Protein AF-A0A0E2DBX9-F1 (afdb_monomer)

Mean predicted aligned error: 3.69 Å

Solvent-accessible surface area (backbone atoms only — not comparable to full-atom values): 4057 Å² total; per-residue (Å²): 128,80,87,43,70,70,58,47,56,49,50,55,50,41,53,76,72,66,55,54,67,68,60,53,51,52,49,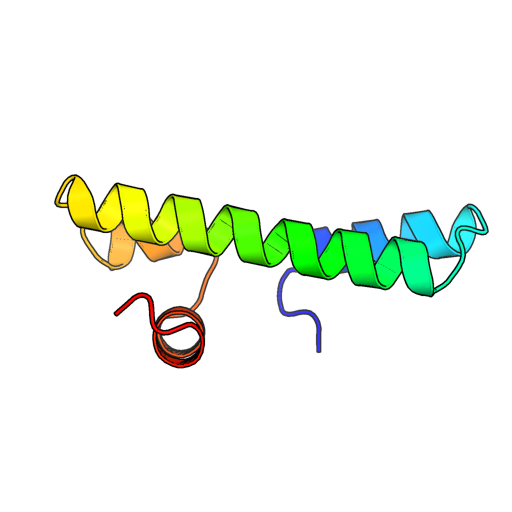55,49,52,54,52,51,53,43,52,50,52,44,45,50,41,49,74,73,67,50,51,69,69,57,42,30,67,76,60,69,50,51,73,66,55,38,43,76,71,65,67,96

Organism: NCBI:txid1049938

Structure (mmCIF, N/CA/C/O backbone):
data_AF-A0A0E2DBX9-F1
#
_entry.id   AF-A0A0E2DBX9-F1
#
loop_
_atom_site.group_PDB
_atom_site.id
_atom_site.type_symbol
_atom_site.label_atom_id
_atom_site.label_alt_id
_atom_site.label_comp_id
_atom_site.label_asym_id
_atom_site.label_entity_id
_atom_site.label_seq_id
_atom_site.pdbx_PDB_ins_code
_atom_site.Cartn_x
_atom_site.Cartn_y
_atom_site.Cartn_z
_atom_site.occupancy
_atom_site.B_iso_or_equiv
_atom_site.auth_seq_id
_atom_site.auth_comp_id
_atom_site.auth_asym_id
_atom_site.auth_atom_id
_atom_site.pdbx_PDB_model_num
ATOM 1 N N . MET A 1 1 ? 9.983 -11.878 -0.887 1.00 45.16 1 MET A N 1
ATOM 2 C CA . MET A 1 1 ? 9.177 -12.338 -2.036 1.00 45.16 1 MET A CA 1
ATOM 3 C C . MET A 1 1 ? 8.104 -11.291 -2.241 1.00 45.16 1 MET A C 1
ATOM 5 O O . MET A 1 1 ? 7.427 -10.986 -1.266 1.00 45.16 1 MET A O 1
ATOM 9 N N . ILE A 1 2 ? 8.041 -10.658 -3.413 1.00 52.97 2 ILE A N 1
ATOM 10 C CA . ILE A 1 2 ? 6.986 -9.689 -3.732 1.00 52.97 2 ILE A CA 1
ATOM 11 C C . ILE A 1 2 ? 5.664 -10.460 -3.667 1.00 52.97 2 ILE A C 1
ATOM 13 O O . ILE A 1 2 ? 5.506 -11.449 -4.366 1.00 52.97 2 ILE A O 1
ATOM 17 N N . GLN A 1 3 ? 4.770 -10.098 -2.747 1.00 62.84 3 GLN A N 1
ATOM 18 C CA . GLN A 1 3 ? 3.556 -10.886 -2.476 1.00 62.84 3 GLN A CA 1
ATOM 19 C C . GLN A 1 3 ? 2.376 -10.504 -3.380 1.00 62.84 3 GLN A C 1
ATOM 21 O O . GLN A 1 3 ? 1.307 -11.094 -3.277 1.00 62.84 3 GLN A O 1
ATOM 26 N N . SER A 1 4 ? 2.578 -9.525 -4.266 1.00 77.62 4 SER A N 1
ATOM 27 C CA . SER A 1 4 ? 1.614 -9.104 -5.280 1.00 77.62 4 SER A CA 1
ATOM 28 C C . SER A 1 4 ? 2.065 -9.622 -6.645 1.00 77.62 4 SER A C 1
ATOM 30 O O . SER A 1 4 ? 3.065 -9.140 -7.179 1.00 77.62 4 SER A O 1
ATOM 32 N N . GLU A 1 5 ? 1.322 -10.577 -7.214 1.00 81.94 5 GLU A N 1
ATOM 33 C CA . GLU A 1 5 ? 1.565 -11.104 -8.569 1.00 81.94 5 GLU A CA 1
ATOM 34 C C . GLU A 1 5 ? 1.606 -9.974 -9.612 1.00 81.94 5 GLU A C 1
ATOM 36 O O . GLU A 1 5 ? 2.432 -9.982 -10.523 1.00 81.94 5 GLU A O 1
ATOM 41 N N . GLU A 1 6 ? 0.768 -8.948 -9.439 1.00 84.81 6 GLU A N 1
ATOM 42 C CA . GLU A 1 6 ? 0.740 -7.765 -10.301 1.00 84.81 6 GLU A CA 1
ATOM 43 C C . GLU A 1 6 ? 2.064 -6.983 -10.248 1.00 84.81 6 GLU A C 1
ATOM 45 O O . GLU A 1 6 ? 2.612 -6.609 -11.289 1.00 84.81 6 GLU A O 1
ATOM 50 N N . LEU A 1 7 ? 2.607 -6.762 -9.043 1.00 89.31 7 LEU A N 1
ATOM 51 C CA . LEU A 1 7 ? 3.872 -6.046 -8.878 1.00 89.31 7 LEU A CA 1
ATOM 52 C C . LEU A 1 7 ? 5.043 -6.860 -9.435 1.00 89.31 7 LEU A C 1
ATOM 54 O O . LEU A 1 7 ? 5.936 -6.285 -10.051 1.00 89.31 7 LEU A O 1
ATOM 58 N N . GLU A 1 8 ? 5.034 -8.183 -9.270 1.00 90.19 8 GLU A N 1
ATOM 59 C CA . GLU A 1 8 ? 6.070 -9.057 -9.826 1.00 90.19 8 GLU A CA 1
ATOM 60 C C . GLU A 1 8 ? 6.094 -9.007 -11.359 1.00 90.19 8 GLU A C 1
ATOM 62 O O . GLU A 1 8 ? 7.152 -8.781 -11.951 1.00 90.19 8 GLU A O 1
ATOM 67 N N . VAL A 1 9 ? 4.931 -9.125 -12.012 1.00 93.25 9 VAL A N 1
ATOM 68 C CA . VAL A 1 9 ? 4.818 -8.975 -13.473 1.00 93.25 9 VAL A CA 1
ATOM 69 C C . VAL A 1 9 ? 5.341 -7.609 -13.915 1.00 93.25 9 VAL A C 1
ATOM 71 O O . VAL A 1 9 ? 6.053 -7.509 -14.920 1.00 93.25 9 VAL A O 1
ATOM 74 N N . LYS A 1 10 ? 5.037 -6.551 -13.152 1.00 93.88 10 LYS A N 1
ATOM 75 C CA . LYS A 1 10 ? 5.502 -5.203 -13.470 1.00 93.88 10 LYS A CA 1
ATOM 76 C C . LYS A 1 10 ? 7.013 -5.051 -13.331 1.00 93.88 10 LYS A C 1
ATOM 78 O O . LYS A 1 10 ? 7.643 -4.474 -14.214 1.00 93.88 10 LYS A O 1
ATOM 83 N N . VAL A 1 11 ? 7.599 -5.588 -12.264 1.00 94.12 11 VAL A N 1
ATOM 84 C CA . VAL A 1 11 ? 9.052 -5.588 -12.046 1.00 94.12 11 VAL A CA 1
ATOM 85 C C . VAL A 1 11 ? 9.759 -6.326 -13.182 1.00 94.12 11 VAL A C 1
ATOM 87 O O . VAL A 1 11 ? 10.658 -5.755 -13.794 1.00 94.12 11 VAL A O 1
ATOM 90 N N . GLN A 1 12 ? 9.283 -7.513 -13.568 1.00 94.69 12 GLN A N 1
ATOM 91 C CA . GLN A 1 12 ? 9.841 -8.257 -14.705 1.00 94.69 12 GLN A CA 1
ATOM 92 C C . GLN A 1 12 ? 9.753 -7.475 -16.029 1.00 94.69 12 GLN A C 1
ATOM 94 O O . GLN A 1 12 ? 10.640 -7.569 -16.879 1.00 94.69 12 GLN A O 1
ATOM 99 N N . GLU A 1 13 ? 8.682 -6.703 -16.246 1.00 96.38 13 GLU A N 1
ATOM 100 C CA . GLU A 1 13 ? 8.553 -5.822 -17.413 1.00 96.38 13 GLU A CA 1
ATOM 101 C C . GLU A 1 13 ? 9.617 -4.711 -17.403 1.00 96.38 13 GLU A C 1
ATOM 103 O O . GLU A 1 13 ? 10.229 -4.431 -18.437 1.00 96.38 13 GLU A O 1
ATOM 108 N N . LEU A 1 14 ? 9.851 -4.084 -16.245 1.00 95.94 14 LEU A N 1
ATOM 109 C CA . LEU A 1 14 ? 10.855 -3.030 -16.076 1.00 95.94 14 LEU A CA 1
ATOM 110 C C . LEU A 1 14 ? 12.279 -3.567 -16.274 1.00 95.94 14 LEU A C 1
ATOM 112 O O . LEU A 1 14 ? 13.075 -2.943 -16.978 1.00 95.94 14 LEU A O 1
ATOM 116 N N . GLU A 1 15 ? 12.578 -4.755 -15.750 1.00 94.94 15 GLU A N 1
ATOM 117 C CA . GLU A 1 15 ? 13.854 -5.439 -15.982 1.00 94.94 15 GLU A CA 1
ATOM 118 C C . GLU A 1 15 ? 14.079 -5.711 -17.476 1.00 94.94 15 GLU A C 1
ATOM 120 O O . GLU A 1 15 ? 15.129 -5.368 -18.022 1.00 94.94 15 GLU A O 1
ATOM 125 N N . LYS A 1 16 ? 13.070 -6.244 -18.184 1.00 97.19 16 LYS A N 1
ATOM 126 C CA . LYS A 1 16 ? 13.141 -6.504 -19.638 1.00 97.19 16 LYS A CA 1
ATOM 127 C C . LYS A 1 16 ? 13.334 -5.235 -20.469 1.00 97.19 16 LYS A C 1
ATOM 129 O O . LYS A 1 16 ? 13.942 -5.294 -21.535 1.00 97.19 16 LYS A O 1
ATOM 134 N N . LYS A 1 17 ? 12.823 -4.094 -20.000 1.00 97.44 17 LYS A N 1
ATOM 135 C CA . LYS A 1 17 ? 13.022 -2.778 -20.628 1.00 97.44 17 LYS A CA 1
ATOM 136 C C . LYS A 1 17 ? 14.392 -2.161 -20.321 1.00 97.44 17 LYS A C 1
ATOM 138 O O . LYS A 1 17 ? 14.716 -1.124 -20.894 1.00 97.44 17 LYS A O 1
ATOM 143 N N . GLY A 1 18 ? 15.193 -2.784 -19.455 1.00 96.81 18 GLY A N 1
ATOM 144 C CA . GLY A 1 18 ? 16.527 -2.312 -19.095 1.00 96.81 18 GLY A CA 1
ATOM 145 C C . GLY A 1 18 ? 16.527 -1.145 -18.107 1.00 96.81 18 GLY A C 1
ATOM 146 O O . GLY A 1 18 ? 17.495 -0.385 -18.077 1.00 96.81 18 GLY A O 1
ATOM 147 N N . TYR A 1 19 ? 15.464 -0.973 -17.311 1.00 97.44 19 TYR A N 1
ATOM 148 C CA . TYR A 1 19 ? 15.503 -0.028 -16.193 1.00 97.44 19 TYR A CA 1
ATOM 149 C C . TYR A 1 19 ? 16.527 -0.491 -15.153 1.00 97.44 19 TYR A C 1
ATOM 151 O O . TYR A 1 19 ? 16.704 -1.686 -14.918 1.00 97.44 19 TYR A O 1
ATOM 159 N N . ASN A 1 20 ? 17.227 0.462 -14.539 1.00 95.75 20 ASN A N 1
ATOM 160 C CA . ASN A 1 20 ? 18.218 0.142 -13.518 1.00 95.75 20 ASN A CA 1
ATOM 161 C C . ASN A 1 20 ? 17.550 -0.306 -12.205 1.00 95.75 20 ASN A C 1
ATOM 163 O O . ASN A 1 20 ? 16.388 0.005 -11.944 1.00 95.75 20 ASN A O 1
ATOM 167 N N . LEU A 1 21 ? 18.319 -1.014 -11.373 1.00 93.75 21 LEU A N 1
ATOM 168 C CA . LEU A 1 21 ? 17.841 -1.554 -10.099 1.00 93.75 21 LEU A CA 1
ATOM 169 C C . LEU A 1 21 ? 17.281 -0.465 -9.174 1.00 93.75 21 LEU A C 1
ATOM 171 O O . LEU A 1 21 ? 16.210 -0.657 -8.616 1.00 93.75 21 LEU A O 1
ATOM 175 N N . LEU A 1 22 ? 17.953 0.688 -9.077 1.00 95.69 22 LEU A N 1
ATOM 176 C CA . LEU A 1 22 ? 17.523 1.797 -8.219 1.00 95.69 22 LEU A CA 1
ATOM 177 C C . LEU A 1 22 ? 16.106 2.272 -8.570 1.00 95.69 22 LEU A C 1
ATOM 179 O O . LEU A 1 22 ? 15.270 2.434 -7.691 1.00 95.69 22 LEU A O 1
ATOM 183 N N . TYR A 1 23 ? 15.810 2.429 -9.861 1.00 96.00 23 TYR A N 1
ATOM 184 C CA . TYR A 1 23 ? 14.479 2.809 -10.329 1.00 96.00 23 TYR A CA 1
ATOM 185 C C . TYR A 1 23 ? 13.420 1.763 -9.968 1.00 96.00 23 TYR A C 1
ATOM 187 O O . TYR A 1 23 ? 12.305 2.108 -9.583 1.00 96.00 23 TYR A O 1
ATOM 195 N N . ILE A 1 24 ? 13.753 0.480 -10.115 1.00 94.56 24 ILE A N 1
ATOM 196 C CA . ILE A 1 24 ? 12.840 -0.623 -9.804 1.00 94.56 24 ILE A CA 1
ATOM 197 C C . ILE A 1 24 ? 12.579 -0.689 -8.294 1.00 94.56 24 ILE A C 1
ATOM 199 O O . ILE A 1 24 ? 11.433 -0.860 -7.885 1.00 94.56 24 ILE A O 1
ATOM 203 N N . GLU A 1 25 ? 13.609 -0.508 -7.467 1.00 93.56 25 GLU A N 1
ATOM 204 C CA . GLU A 1 25 ? 13.484 -0.441 -6.008 1.00 93.56 25 GLU A CA 1
ATOM 205 C C . GLU A 1 25 ? 12.618 0.745 -5.569 1.00 93.56 25 GLU A C 1
ATOM 207 O O . GLU A 1 25 ? 11.685 0.559 -4.785 1.00 93.56 25 GLU A O 1
ATOM 212 N N . ASP A 1 26 ? 12.858 1.935 -6.126 1.00 95.69 26 ASP A N 1
ATOM 213 C CA . ASP A 1 26 ? 12.047 3.128 -5.861 1.00 95.69 26 ASP A CA 1
ATOM 214 C C . ASP A 1 26 ? 10.585 2.921 -6.283 1.00 95.69 26 ASP A C 1
ATOM 216 O O . ASP A 1 26 ? 9.661 3.288 -5.553 1.00 95.69 26 ASP A O 1
ATOM 220 N N . TYR A 1 27 ? 10.353 2.281 -7.433 1.00 94.31 27 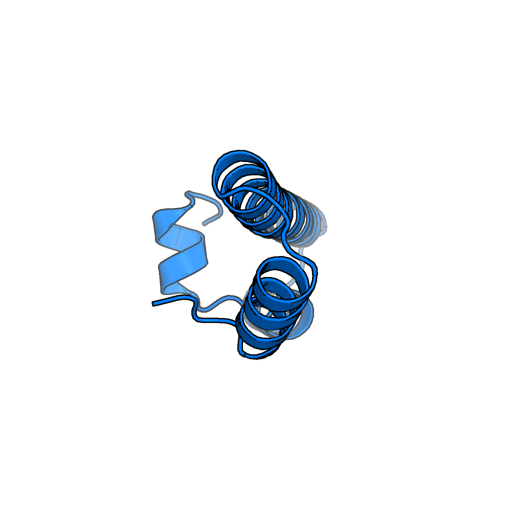TYR A N 1
ATOM 221 C CA . TYR A 1 27 ? 9.012 1.945 -7.908 1.00 94.31 27 TYR A CA 1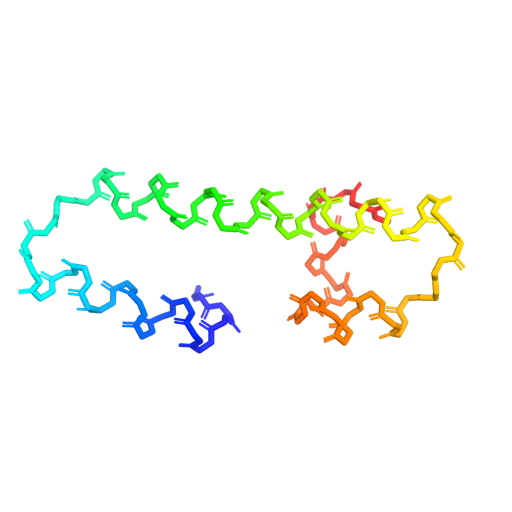
ATOM 222 C C . TYR A 1 27 ? 8.285 0.992 -6.951 1.00 94.31 27 TYR A C 1
ATOM 224 O O . TYR A 1 27 ? 7.137 1.238 -6.576 1.00 94.31 27 TYR A O 1
ATOM 232 N N . VAL A 1 28 ? 8.956 -0.085 -6.532 1.00 92.94 28 VAL A N 1
ATOM 233 C CA . VAL A 1 28 ? 8.410 -1.060 -5.579 1.00 92.94 28 VAL A CA 1
ATOM 234 C C . VAL A 1 28 ? 8.083 -0.380 -4.253 1.00 92.94 28 VAL A C 1
ATOM 236 O O . VAL A 1 28 ? 7.001 -0.591 -3.707 1.00 92.94 28 VAL A O 1
ATOM 239 N N . LYS A 1 29 ? 8.978 0.474 -3.754 1.00 91.94 29 LYS A N 1
ATOM 240 C CA . LYS A 1 29 ? 8.762 1.222 -2.517 1.00 91.94 29 LYS A CA 1
ATOM 241 C C . LYS A 1 29 ? 7.532 2.127 -2.615 1.00 91.94 29 LYS A C 1
ATOM 243 O O . LYS A 1 29 ? 6.651 2.036 -1.762 1.00 91.94 29 LYS A O 1
ATOM 248 N N . GLY A 1 30 ? 7.429 2.923 -3.680 1.00 93.44 30 GLY A N 1
ATOM 249 C CA . GLY A 1 30 ? 6.288 3.813 -3.905 1.00 93.44 30 GLY A CA 1
ATOM 250 C C . GLY A 1 30 ? 4.955 3.067 -4.038 1.00 93.44 30 GLY A C 1
ATOM 251 O O . GLY A 1 30 ? 3.935 3.532 -3.532 1.00 93.44 30 GLY A O 1
ATOM 252 N N . TYR A 1 31 ? 4.954 1.879 -4.653 1.00 92.62 31 TYR A N 1
ATOM 253 C CA . TYR A 1 31 ? 3.761 1.028 -4.737 1.00 92.62 31 TYR A CA 1
ATOM 254 C C . TYR A 1 31 ? 3.239 0.630 -3.348 1.00 92.62 31 TYR A C 1
ATOM 256 O O . TYR A 1 31 ? 2.037 0.718 -3.086 1.00 92.62 31 TYR A O 1
ATOM 264 N N . PHE A 1 32 ? 4.130 0.218 -2.442 1.00 90.88 32 PHE A N 1
ATOM 265 C CA . PHE A 1 32 ? 3.740 -0.147 -1.080 1.00 90.88 32 PHE A CA 1
ATOM 266 C C . PHE A 1 32 ? 3.352 1.072 -0.238 1.00 90.88 32 PHE A C 1
ATOM 268 O O . PHE A 1 32 ? 2.342 1.010 0.461 1.00 90.88 32 PHE A O 1
ATOM 275 N N . GLU A 1 33 ? 4.079 2.188 -0.345 1.00 93.06 33 GLU A N 1
ATOM 276 C CA . GLU A 1 33 ? 3.735 3.444 0.340 1.00 93.06 33 GLU A CA 1
ATOM 277 C C . GLU A 1 33 ? 2.318 3.917 -0.024 1.00 93.06 33 GLU A C 1
ATOM 279 O O . GLU A 1 33 ? 1.517 4.202 0.868 1.00 93.06 33 GLU A O 1
ATOM 284 N N . ALA A 1 34 ? 1.961 3.896 -1.312 1.00 92.81 34 ALA A N 1
ATOM 285 C CA . ALA A 1 34 ? 0.622 4.267 -1.767 1.00 92.81 34 ALA A CA 1
ATOM 286 C C . ALA A 1 34 ? -0.468 3.341 -1.198 1.00 92.81 34 ALA A C 1
ATOM 288 O O . ALA A 1 34 ? -1.521 3.802 -0.757 1.00 92.81 34 ALA A O 1
ATOM 289 N N . LYS A 1 35 ? -0.226 2.024 -1.157 1.00 93.00 35 LYS A N 1
ATOM 290 C CA . LYS A 1 35 ? -1.181 1.073 -0.566 1.00 93.00 35 LYS A CA 1
ATOM 291 C C . LYS A 1 35 ? -1.356 1.267 0.940 1.00 93.00 35 LYS A C 1
ATOM 293 O O . LYS A 1 35 ? -2.472 1.131 1.446 1.00 93.00 35 LYS A O 1
ATOM 298 N N . ILE A 1 36 ? -0.279 1.574 1.661 1.00 94.62 36 ILE A N 1
ATOM 299 C CA . ILE A 1 36 ? -0.308 1.870 3.101 1.00 94.62 36 ILE A CA 1
ATOM 300 C C . ILE A 1 36 ? -1.135 3.132 3.358 1.00 94.62 36 ILE A C 1
ATOM 302 O O . ILE A 1 36 ? -1.988 3.141 4.249 1.00 94.62 36 ILE A O 1
ATOM 306 N N . GLU A 1 37 ? -0.941 4.174 2.546 1.00 96.56 37 GLU A N 1
ATOM 307 C CA . GLU A 1 37 ? -1.715 5.413 2.626 1.00 96.56 37 GLU A CA 1
ATOM 308 C C . GLU A 1 37 ? -3.210 5.159 2.385 1.00 96.56 37 GLU A C 1
ATOM 310 O O . GLU A 1 37 ? -4.043 5.576 3.193 1.00 96.56 37 GLU A O 1
ATOM 315 N N . ILE A 1 38 ? -3.554 4.408 1.332 1.00 95.88 38 ILE A N 1
ATOM 316 C CA . ILE A 1 38 ? -4.941 4.015 1.039 1.00 95.88 38 ILE A CA 1
ATOM 317 C C . ILE A 1 38 ? -5.539 3.242 2.219 1.00 95.88 38 ILE A C 1
ATOM 319 O O . ILE A 1 38 ? -6.625 3.586 2.680 1.00 95.88 38 ILE A O 1
ATOM 323 N N . SER A 1 39 ? -4.825 2.243 2.746 1.00 96.81 39 SER A N 1
ATOM 324 C CA . SER A 1 39 ? -5.280 1.446 3.896 1.00 96.81 39 SER A CA 1
ATOM 325 C C . SER A 1 39 ? -5.577 2.335 5.103 1.00 96.81 39 SER A C 1
ATOM 327 O O . SER A 1 39 ? -6.644 2.247 5.707 1.00 96.81 39 SER A O 1
ATOM 329 N N . THR A 1 40 ? -4.650 3.240 5.415 1.00 97.00 40 THR A N 1
ATOM 330 C CA . THR A 1 40 ? -4.763 4.182 6.533 1.00 97.00 40 THR A CA 1
ATOM 331 C C . THR A 1 40 ? -5.969 5.105 6.369 1.00 97.00 40 THR A C 1
ATOM 333 O O . THR A 1 40 ? -6.707 5.338 7.326 1.00 97.00 40 THR A O 1
ATOM 336 N N . ASN A 1 41 ? -6.189 5.637 5.165 1.00 97.62 41 ASN A N 1
ATOM 337 C CA . ASN A 1 41 ? -7.315 6.525 4.883 1.00 97.62 41 ASN A CA 1
ATOM 338 C C . ASN A 1 41 ? -8.655 5.789 4.978 1.00 97.62 41 ASN A C 1
ATOM 340 O O . ASN A 1 41 ? -9.572 6.290 5.621 1.00 97.62 41 ASN A O 1
ATOM 344 N N . LEU A 1 42 ? -8.741 4.566 4.454 1.00 97.62 42 LEU A N 1
ATOM 345 C CA . LEU A 1 42 ? -9.937 3.734 4.584 1.00 97.62 42 LEU A CA 1
ATOM 346 C C . LEU A 1 42 ? -10.271 3.435 6.052 1.00 97.62 42 LEU A C 1
ATOM 348 O O . LEU A 1 42 ? -11.427 3.559 6.456 1.00 97.62 42 LEU A O 1
ATOM 352 N N . PHE A 1 43 ? -9.277 3.106 6.884 1.00 97.56 43 PHE A N 1
ATOM 353 C CA . PHE A 1 43 ? -9.517 2.924 8.319 1.00 97.56 43 PHE A CA 1
ATOM 354 C C . PHE A 1 43 ? -9.980 4.212 9.007 1.00 97.56 43 PHE A C 1
ATOM 356 O O . PHE A 1 43 ? -10.886 4.161 9.839 1.00 97.56 43 PHE A O 1
ATOM 363 N N . LYS A 1 44 ? -9.423 5.376 8.643 1.00 97.12 44 LYS A N 1
ATOM 364 C CA . LYS A 1 44 ? -9.892 6.682 9.150 1.00 97.12 44 LYS A CA 1
ATOM 365 C C . LYS A 1 44 ? -11.341 6.980 8.758 1.00 97.12 44 LYS A C 1
ATOM 367 O O . LYS A 1 44 ? -12.050 7.624 9.525 1.00 97.12 44 LYS A O 1
ATOM 372 N N . GLU A 1 45 ? -11.781 6.500 7.600 1.00 97.38 45 GLU A N 1
ATOM 373 C CA . GLU A 1 45 ? -13.167 6.600 7.126 1.00 97.38 45 GLU A CA 1
ATOM 374 C C . GLU A 1 45 ? -14.107 5.560 7.768 1.00 97.38 45 GLU A C 1
ATOM 376 O O . GLU A 1 45 ? -15.310 5.567 7.510 1.00 97.38 45 GLU A O 1
ATOM 381 N N . GLY A 1 46 ? -13.589 4.688 8.642 1.00 97.00 46 GLY A N 1
ATOM 382 C CA . GLY A 1 46 ? -14.369 3.669 9.346 1.00 97.00 46 GLY A CA 1
ATOM 383 C C . GLY A 1 46 ? -14.578 2.378 8.552 1.00 97.00 46 GLY A C 1
ATOM 384 O O . GLY A 1 46 ? -15.466 1.594 8.893 1.00 97.00 46 GLY A O 1
ATOM 385 N N . ALA A 1 47 ? -13.788 2.140 7.500 1.00 97.62 47 ALA A N 1
ATOM 386 C CA . ALA A 1 47 ? -13.837 0.890 6.754 1.00 97.62 47 ALA A CA 1
ATOM 387 C C . ALA A 1 47 ? -13.463 -0.317 7.632 1.00 97.62 47 ALA A C 1
ATOM 389 O O . ALA A 1 47 ? -12.606 -0.235 8.515 1.00 97.62 47 ALA A O 1
ATOM 390 N N . SER A 1 48 ? -14.086 -1.467 7.361 1.00 97.69 48 SER A N 1
ATOM 391 C CA . SER A 1 48 ? -13.735 -2.722 8.026 1.00 97.69 48 SER A CA 1
ATOM 392 C C . SER A 1 48 ? -12.395 -3.263 7.525 1.00 97.69 48 SER A C 1
ATOM 394 O O . SER A 1 48 ? -12.007 -3.036 6.378 1.00 97.69 48 SER A O 1
ATOM 396 N N . LEU A 1 49 ? -11.715 -4.050 8.366 1.00 96.44 49 LEU A N 1
ATOM 397 C CA . LEU A 1 49 ? -10.484 -4.749 7.986 1.00 96.44 49 LEU A CA 1
ATOM 398 C C . LEU A 1 49 ? -10.679 -5.582 6.711 1.00 96.44 49 LEU A C 1
ATOM 400 O O . LEU A 1 49 ? -9.881 -5.475 5.791 1.00 96.44 49 LEU A O 1
ATOM 404 N N . GLU A 1 50 ? -11.764 -6.354 6.623 1.00 97.00 50 GLU A N 1
ATOM 405 C CA . GLU A 1 50 ? -12.085 -7.161 5.438 1.00 97.00 50 GLU A CA 1
ATOM 406 C C . GLU A 1 50 ? -12.158 -6.313 4.159 1.00 97.00 50 GLU A C 1
ATOM 408 O O . GLU A 1 50 ? -11.582 -6.684 3.136 1.00 97.00 50 GLU A O 1
ATOM 413 N N . TYR A 1 51 ? -12.800 -5.142 4.226 1.00 97.06 51 TYR A N 1
ATOM 414 C CA . TYR A 1 51 ? -12.878 -4.229 3.089 1.00 97.06 51 TYR A CA 1
ATOM 415 C C . TYR A 1 51 ? -11.500 -3.680 2.704 1.00 97.06 51 TYR A C 1
ATOM 417 O O . TYR A 1 51 ? -11.151 -3.675 1.524 1.00 97.06 51 TYR A O 1
ATOM 425 N N . VAL A 1 5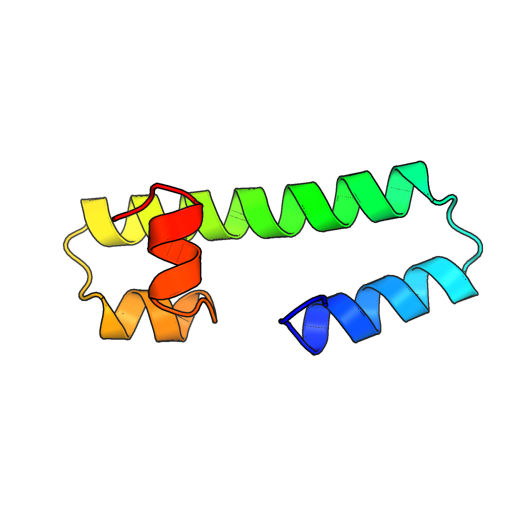2 ? -10.691 -3.266 3.685 1.00 96.12 52 VAL A N 1
ATOM 426 C CA . VAL A 1 52 ? -9.331 -2.760 3.439 1.00 96.12 52 VAL A CA 1
ATOM 427 C C . VAL A 1 52 ? -8.448 -3.829 2.798 1.00 96.12 52 VAL A C 1
ATOM 429 O O . VAL A 1 52 ? -7.778 -3.538 1.806 1.00 96.12 52 VAL A O 1
ATOM 432 N N . LEU A 1 53 ? -8.469 -5.065 3.302 1.00 94.31 53 LEU A N 1
ATOM 433 C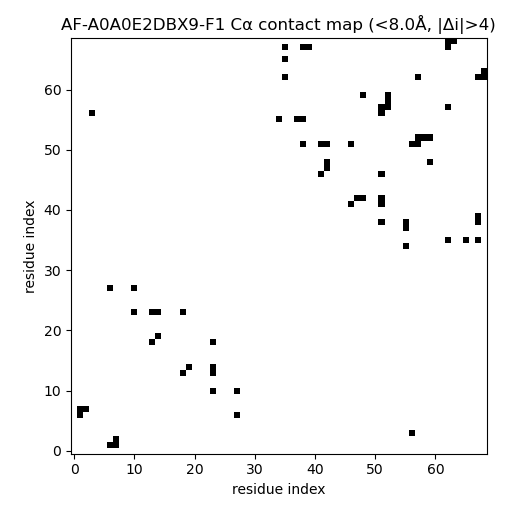 CA . LEU A 1 53 ? -7.692 -6.175 2.739 1.00 94.31 53 LEU A CA 1
ATOM 434 C C . LEU A 1 53 ? -8.114 -6.469 1.295 1.00 94.31 53 LEU A C 1
ATOM 436 O O . LEU A 1 53 ? -7.262 -6.656 0.431 1.00 94.31 53 LEU A O 1
ATOM 440 N N . ASN A 1 54 ? -9.417 -6.435 1.008 1.00 93.50 54 ASN A N 1
ATOM 441 C CA . ASN A 1 54 ? -9.935 -6.667 -0.338 1.00 93.50 54 ASN A CA 1
ATOM 442 C C . ASN A 1 54 ? -9.546 -5.553 -1.328 1.00 93.50 54 ASN A C 1
ATOM 444 O O . ASN A 1 54 ? -9.137 -5.840 -2.448 1.00 93.50 54 ASN A O 1
ATOM 448 N N . VAL A 1 55 ? -9.639 -4.282 -0.922 1.00 91.75 55 VAL A N 1
ATOM 449 C CA . VAL A 1 55 ? -9.297 -3.139 -1.791 1.00 91.75 55 VAL A CA 1
ATOM 450 C C . VAL A 1 55 ? -7.796 -3.046 -2.038 1.00 91.75 55 VAL A C 1
ATOM 452 O O . VAL A 1 55 ? -7.360 -2.758 -3.150 1.00 91.75 55 VAL A O 1
ATOM 455 N N . THR A 1 56 ? -6.992 -3.261 -1.001 1.00 90.88 56 THR A N 1
ATOM 456 C CA . THR A 1 56 ? -5.543 -3.043 -1.073 1.00 90.88 56 THR A CA 1
ATOM 457 C C . THR A 1 56 ? -4.773 -4.302 -1.440 1.00 90.88 56 THR A C 1
ATOM 459 O O . THR A 1 56 ? -3.603 -4.213 -1.805 1.00 90.88 56 THR A O 1
ATOM 462 N N . GLY A 1 57 ? -5.395 -5.480 -1.367 1.00 90.00 57 GLY A N 1
ATOM 463 C CA . GLY A 1 57 ? -4.736 -6.769 -1.573 1.00 90.00 57 GLY A CA 1
ATOM 464 C C . GLY A 1 57 ? -3.661 -7.081 -0.531 1.00 90.00 57 GLY A C 1
ATOM 465 O O . GLY A 1 57 ? -2.857 -7.983 -0.752 1.00 90.00 57 GLY A O 1
ATOM 466 N N . PHE A 1 58 ? -3.601 -6.322 0.567 1.00 91.56 58 PHE A N 1
ATOM 467 C CA . PHE A 1 58 ? -2.741 -6.649 1.693 1.00 91.56 58 PHE A CA 1
ATOM 468 C C . PHE A 1 58 ? -3.300 -7.824 2.480 1.00 91.56 58 PHE A C 1
ATOM 470 O O . PHE A 1 58 ? -4.504 -8.077 2.516 1.00 91.56 58 PHE A O 1
ATOM 477 N N . ARG A 1 59 ? -2.401 -8.508 3.177 1.00 91.38 59 ARG A N 1
ATOM 478 C CA . ARG A 1 59 ? -2.713 -9.427 4.264 1.00 91.38 59 ARG A CA 1
ATOM 479 C C . ARG A 1 59 ? -2.685 -8.672 5.585 1.00 91.38 59 ARG A C 1
ATOM 481 O O . ARG A 1 59 ? -1.951 -7.704 5.755 1.00 91.38 59 ARG A O 1
ATOM 488 N N . GLU A 1 60 ? -3.441 -9.160 6.562 1.00 93.62 60 GLU A N 1
ATOM 489 C CA . GLU A 1 60 ? -3.515 -8.522 7.882 1.00 93.62 60 GLU A CA 1
ATOM 490 C C . GLU A 1 60 ? -2.134 -8.378 8.538 1.00 93.62 60 GLU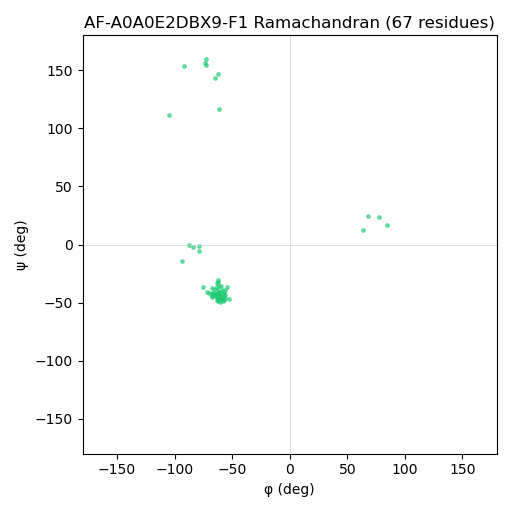 A C 1
ATOM 492 O O . GLU A 1 60 ? -1.837 -7.346 9.133 1.00 93.62 60 GLU A O 1
ATOM 497 N N . GLN A 1 61 ? -1.262 -9.381 8.389 1.00 92.25 61 GLN A N 1
ATOM 498 C CA . GLN A 1 61 ? 0.101 -9.307 8.914 1.00 92.25 61 GLN A CA 1
ATOM 499 C C . GLN A 1 61 ? 0.918 -8.192 8.251 1.00 92.25 61 GLN A C 1
ATOM 501 O O . GLN A 1 61 ? 1.670 -7.520 8.940 1.00 92.25 61 GLN A O 1
ATOM 506 N N . GLU A 1 62 ? 0.737 -7.949 6.950 1.00 91.62 62 GLU A N 1
ATOM 507 C CA . GLU A 1 62 ? 1.437 -6.861 6.260 1.00 91.62 62 GLU A CA 1
ATOM 508 C C . GLU A 1 62 ? 0.984 -5.505 6.808 1.00 91.62 62 GLU A C 1
ATOM 510 O O . GLU A 1 62 ? 1.819 -4.657 7.101 1.00 91.62 62 GLU A O 1
ATOM 515 N N . LEU A 1 63 ? -0.319 -5.316 7.043 1.00 93.69 63 LEU A N 1
ATOM 516 C CA . LEU A 1 63 ? -0.827 -4.091 7.670 1.00 93.69 63 LEU A CA 1
ATOM 517 C C . LEU A 1 63 ? -0.219 -3.852 9.064 1.00 93.69 63 LEU A C 1
ATOM 519 O O . LEU A 1 63 ? 0.118 -2.712 9.382 1.00 93.69 63 LEU A O 1
ATOM 523 N N . LYS A 1 64 ? -0.039 -4.912 9.865 1.00 94.44 64 LYS A N 1
ATOM 524 C CA . LYS A 1 64 ? 0.629 -4.843 11.180 1.00 94.44 64 LYS A CA 1
ATOM 525 C C . LYS A 1 64 ? 2.112 -4.514 11.054 1.00 94.44 64 LYS A C 1
ATOM 527 O O . LYS A 1 64 ? 2.614 -3.653 11.769 1.00 94.44 64 LYS A O 1
ATOM 532 N N . ASP A 1 65 ? 2.806 -5.172 10.130 1.00 93.62 65 ASP A N 1
ATOM 533 C CA . ASP A 1 65 ? 4.236 -4.958 9.892 1.00 93.62 65 ASP A CA 1
ATOM 534 C C . ASP A 1 65 ? 4.511 -3.518 9.421 1.00 93.62 65 ASP A C 1
ATOM 536 O O . ASP A 1 65 ? 5.527 -2.925 9.785 1.00 93.62 65 ASP A O 1
ATOM 540 N N . TYR A 1 66 ? 3.577 -2.929 8.665 1.00 91.06 66 TYR A N 1
ATOM 541 C CA . TYR A 1 66 ? 3.619 -1.530 8.234 1.00 91.06 66 TYR A CA 1
ATOM 542 C C . TYR A 1 66 ? 3.063 -0.529 9.263 1.00 91.06 66 TYR A C 1
ATOM 544 O O . TYR A 1 66 ? 3.101 0.675 9.009 1.00 91.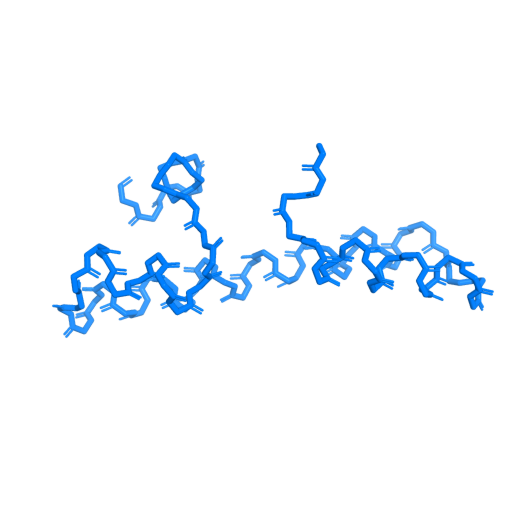06 66 TYR A O 1
ATOM 552 N N . GLY A 1 67 ? 2.566 -0.987 10.419 1.00 93.00 67 GLY A N 1
ATOM 553 C CA . GLY A 1 67 ? 2.039 -0.125 11.484 1.00 93.00 67 GLY A CA 1
ATOM 554 C C . GLY A 1 67 ? 0.746 0.613 11.123 1.00 93.00 67 GLY A C 1
ATOM 555 O O . GLY A 1 67 ? 0.475 1.679 11.675 1.00 93.00 67 GLY A O 1
ATOM 556 N N . VAL A 1 68 ? -0.033 0.076 10.180 1.00 93.12 68 VAL A N 1
ATOM 557 C CA . VAL A 1 68 ? -1.348 0.618 9.801 1.00 93.12 68 VAL A CA 1
ATOM 558 C C . VAL A 1 68 ? -2.403 0.285 10.859 1.00 93.12 68 VAL A C 1
ATOM 560 O O . VAL A 1 68 ? -3.288 1.104 11.111 1.00 93.12 68 VAL A O 1
ATOM 563 N N . ILE A 1 69 ? -2.306 -0.907 11.463 1.00 90.81 69 ILE A N 1
ATOM 564 C CA . ILE A 1 69 ? -3.208 -1.430 12.504 1.00 90.81 69 ILE A CA 1
ATOM 565 C C . ILE A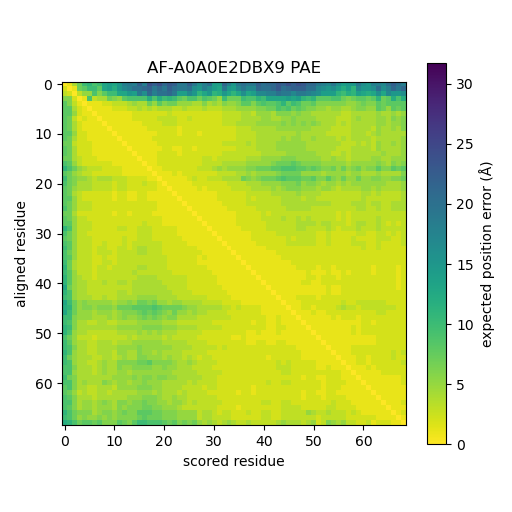 1 69 ? -2.440 -2.070 13.656 1.00 90.81 69 ILE A C 1
ATOM 567 O O . ILE A 1 69 ? -1.303 -2.540 13.422 1.00 90.81 69 ILE A O 1
#

Foldseek 3Di:
DPPDPVLVVVLVVCVVVVNDPVVNVVVSVVLVVVLLVVLLVCVVVVHDPVVSCVVSVDDPVVCVVVVSD

Secondary structure (DSSP, 8-state):
----HHHHHHHHHHHHTT--HHHHHHHHHHHHHHHHHHHHHHHHTT--HHHHHHHH---HHHHHHTT--

Radius of gyration: 13.56 Å; Cα contacts (8 Å, |Δi|>4): 37; chains: 1; b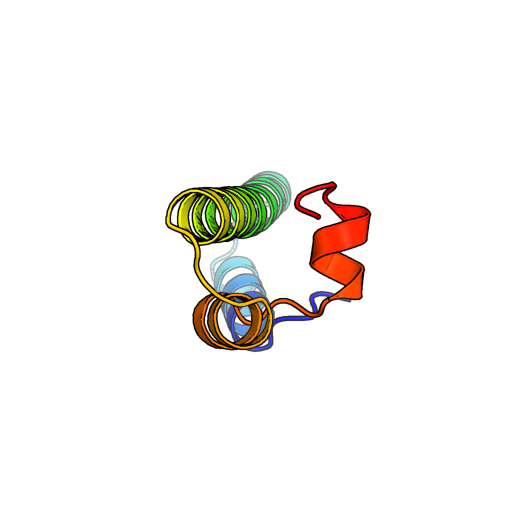ounding box: 33×19×33 Å

Sequence (69 aa):
MIQSEELEVKVQELEKKGYNLLYIEDYVKGYFEAKIEISTNLFKEGASLEYVLNVTGFREQELKDYGVI

pLDDT: mean 92.1, std 9.04, range [45.16, 97.69]